Protein AF-A0A7C9IM81-F1 (afdb_monomer_lite)

Radius of gyration: 13.28 Å; chains: 1; bounding box: 32×31×34 Å

Structure (mmCIF, N/CA/C/O backbone):
data_AF-A0A7C9IM81-F1
#
_entry.id   AF-A0A7C9IM81-F1
#
loop_
_atom_site.group_PDB
_atom_site.id
_atom_site.type_symbol
_atom_site.label_atom_id
_atom_site.label_alt_id
_atom_site.label_comp_id
_atom_site.label_asym_id
_atom_site.label_entity_id
_atom_site.label_seq_id
_atom_site.pdbx_PDB_ins_code
_atom_site.Cartn_x
_atom_site.Cartn_y
_atom_site.Cartn_z
_atom_site.occupancy
_atom_site.B_iso_or_equiv
_atom_site.auth_seq_id
_atom_site.auth_comp_id
_atom_site.auth_asym_id
_atom_site.auth_atom_id
_atom_site.pdbx_PDB_model_num
ATOM 1 N N . MET A 1 1 ? 0.521 0.823 7.375 1.00 91.12 1 MET A N 1
ATOM 2 C CA . MET A 1 1 ? 1.779 0.041 7.393 1.00 91.12 1 MET A CA 1
ATOM 3 C C . MET A 1 1 ? 2.557 0.296 6.109 1.00 91.12 1 MET A C 1
ATOM 5 O O . MET A 1 1 ? 1.922 0.541 5.092 1.00 91.12 1 MET A O 1
ATOM 9 N N . ILE A 1 2 ? 3.890 0.276 6.152 1.00 93.31 2 ILE A N 1
ATOM 10 C CA . ILE A 1 2 ? 4.786 0.379 4.990 1.00 93.31 2 ILE A CA 1
ATOM 11 C C . ILE A 1 2 ? 5.610 -0.905 4.917 1.00 93.31 2 ILE A C 1
ATOM 13 O O . ILE A 1 2 ? 6.229 -1.265 5.914 1.00 93.31 2 ILE A O 1
ATOM 17 N N . VAL A 1 3 ? 5.653 -1.550 3.757 1.00 90.50 3 VAL A N 1
ATOM 18 C CA . VAL A 1 3 ? 6.473 -2.739 3.506 1.00 90.50 3 VAL A CA 1
ATOM 19 C C . VAL A 1 3 ? 7.428 -2.433 2.356 1.00 90.50 3 VAL A C 1
ATOM 21 O O . VAL A 1 3 ? 6.983 -2.085 1.262 1.00 90.50 3 VAL A O 1
ATOM 24 N N . SER A 1 4 ? 8.730 -2.465 2.623 1.00 89.75 4 SER A N 1
ATOM 25 C CA . SER A 1 4 ? 9.779 -2.130 1.650 1.00 89.75 4 SER A CA 1
ATOM 26 C C . SER A 1 4 ? 11.132 -2.590 2.177 1.00 89.75 4 SER A C 1
ATOM 28 O O . SER A 1 4 ? 11.448 -2.301 3.324 1.00 89.75 4 SER A O 1
ATOM 30 N N . ASP A 1 5 ? 11.967 -3.224 1.369 1.00 87.81 5 ASP A N 1
ATOM 31 C CA . ASP A 1 5 ? 13.348 -3.557 1.749 1.00 87.81 5 ASP A CA 1
ATOM 32 C C . ASP A 1 5 ? 14.276 -2.315 1.819 1.00 87.81 5 ASP A C 1
ATOM 34 O O . ASP A 1 5 ? 15.315 -2.319 2.486 1.00 87.81 5 ASP A O 1
ATOM 38 N N . SER A 1 6 ? 13.872 -1.208 1.190 1.00 89.62 6 SER A N 1
ATOM 39 C CA . SER A 1 6 ? 14.620 0.045 1.109 1.00 89.62 6 SER A CA 1
ATOM 40 C C . SER A 1 6 ? 14.354 0.964 2.307 1.00 89.62 6 SER A C 1
ATOM 42 O O . SER A 1 6 ? 13.388 1.731 2.356 1.00 89.62 6 SER A O 1
ATOM 44 N N . ILE A 1 7 ? 15.273 0.964 3.278 1.00 91.44 7 ILE A N 1
ATOM 45 C CA . ILE A 1 7 ? 15.230 1.869 4.444 1.00 91.44 7 ILE A CA 1
ATOM 46 C C . ILE A 1 7 ? 15.120 3.357 4.037 1.00 91.44 7 ILE A C 1
ATOM 48 O O . ILE A 1 7 ? 14.290 4.065 4.619 1.00 91.44 7 ILE A O 1
ATOM 52 N N . PRO A 1 8 ? 15.890 3.879 3.055 1.00 92.19 8 PRO A N 1
ATOM 53 C CA . PRO A 1 8 ? 15.744 5.270 2.621 1.00 92.19 8 PRO A CA 1
ATOM 54 C C . PRO A 1 8 ? 14.338 5.585 2.097 1.00 92.19 8 PRO A C 1
ATOM 56 O O . PRO A 1 8 ? 13.775 6.627 2.447 1.00 92.19 8 PRO A O 1
ATOM 59 N N . PHE A 1 9 ? 13.752 4.669 1.319 1.00 91.19 9 PHE A N 1
ATOM 60 C CA . PHE A 1 9 ? 12.389 4.805 0.812 1.00 91.19 9 PHE A CA 1
ATOM 61 C C . PHE A 1 9 ? 11.376 4.851 1.959 1.00 91.19 9 PHE A C 1
ATOM 63 O O . PHE A 1 9 ? 10.543 5.760 2.014 1.00 91.19 9 PHE A O 1
ATOM 70 N N . GLN A 1 10 ? 11.493 3.938 2.932 1.00 92.62 10 GLN A N 1
ATOM 71 C CA . GLN A 1 10 ? 10.638 3.943 4.120 1.00 92.62 10 GLN A CA 1
ATOM 72 C C . GLN A 1 10 ? 10.713 5.275 4.875 1.00 92.62 10 GLN A C 1
ATOM 74 O O . GLN A 1 10 ? 9.678 5.819 5.258 1.00 92.62 10 GLN A O 1
ATOM 79 N N . ILE A 1 11 ? 11.916 5.820 5.092 1.00 94.31 11 ILE A N 1
ATOM 80 C CA . ILE A 1 11 ? 12.104 7.100 5.794 1.00 94.31 11 ILE A CA 1
ATOM 81 C C . ILE A 1 11 ? 11.419 8.237 5.028 1.00 94.31 11 ILE A C 1
ATOM 83 O O . ILE A 1 11 ? 10.674 9.018 5.631 1.00 94.31 11 ILE A O 1
ATOM 87 N N . GLY A 1 12 ? 11.632 8.311 3.710 1.00 93.38 12 GLY A N 1
ATOM 88 C CA . GLY A 1 12 ? 11.013 9.317 2.848 1.00 93.38 12 GLY A CA 1
ATOM 89 C C . GLY A 1 12 ? 9.488 9.239 2.885 1.00 93.38 12 GLY A C 1
ATOM 90 O O . GLY A 1 12 ? 8.821 10.228 3.196 1.00 93.38 12 GLY A O 1
ATOM 91 N N . LEU A 1 13 ? 8.936 8.044 2.673 1.00 94.06 13 LEU A N 1
ATOM 92 C CA . LEU A 1 13 ? 7.495 7.815 2.694 1.00 94.06 13 LEU A CA 1
ATOM 93 C C . LEU A 1 13 ? 6.881 8.114 4.066 1.00 94.06 13 LEU A C 1
ATOM 95 O O . LEU A 1 13 ? 5.847 8.776 4.138 1.00 94.06 13 LEU A O 1
ATOM 99 N N . ARG A 1 14 ? 7.519 7.691 5.167 1.00 94.88 14 ARG A N 1
ATOM 100 C CA . ARG A 1 14 ? 7.060 8.022 6.530 1.00 94.88 14 ARG A CA 1
ATOM 101 C C . ARG A 1 14 ? 6.980 9.526 6.740 1.00 94.88 14 ARG A C 1
ATOM 103 O O . ARG A 1 14 ? 6.025 9.986 7.360 1.00 94.88 14 ARG A O 1
ATOM 110 N N . SER A 1 15 ? 7.970 10.278 6.260 1.00 93.81 15 SER A N 1
ATOM 111 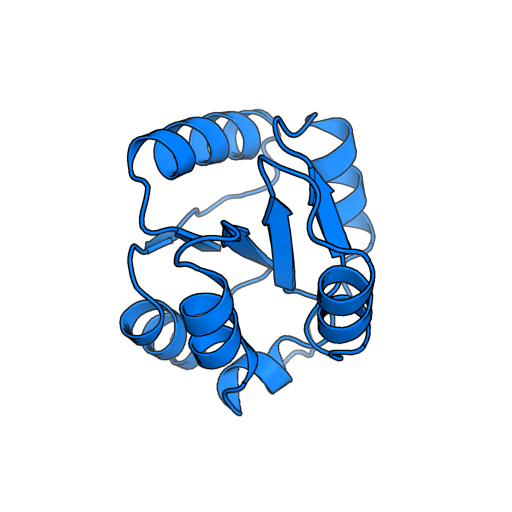C CA . SER A 1 15 ? 7.972 11.739 6.360 1.00 93.81 15 SER A CA 1
ATOM 112 C C . SER A 1 15 ? 6.757 12.336 5.646 1.00 93.81 15 SER A C 1
ATOM 114 O O . SER A 1 15 ? 5.987 13.081 6.257 1.00 93.81 15 SER A O 1
ATOM 116 N N . THR A 1 16 ? 6.513 11.919 4.400 1.00 93.75 16 THR A N 1
ATOM 117 C CA . THR A 1 16 ? 5.361 12.372 3.609 1.00 93.75 16 THR A CA 1
ATOM 118 C C . THR A 1 16 ? 4.031 11.996 4.262 1.00 93.75 16 THR A C 1
ATOM 120 O O . THR A 1 16 ? 3.163 12.853 4.414 1.00 93.75 16 THR A O 1
ATOM 123 N N . LEU A 1 17 ? 3.867 10.748 4.713 1.00 94.12 17 LEU A N 1
ATOM 124 C CA . LEU A 1 17 ? 2.637 10.295 5.373 1.00 94.12 17 LEU A CA 1
ATOM 125 C C . LEU A 1 17 ? 2.387 11.053 6.684 1.00 94.12 17 LEU A C 1
ATOM 127 O O . LEU A 1 17 ? 1.256 11.457 6.946 1.00 94.12 17 LEU A O 1
ATOM 131 N N . ARG A 1 18 ? 3.425 11.310 7.491 1.00 93.25 18 ARG A N 1
ATOM 132 C CA . ARG A 1 18 ? 3.293 12.106 8.725 1.00 93.25 18 ARG A CA 1
ATOM 133 C C . ARG A 1 18 ? 2.880 13.545 8.452 1.00 93.25 18 ARG A C 1
ATOM 135 O O . ARG A 1 18 ? 2.083 14.083 9.213 1.00 93.25 18 ARG A O 1
ATOM 142 N N . ALA A 1 19 ? 3.389 14.147 7.379 1.00 92.38 19 ALA A N 1
ATOM 143 C CA . ALA A 1 19 ? 3.049 15.518 7.012 1.00 92.38 19 ALA A CA 1
ATOM 144 C C . ALA A 1 19 ? 1.549 15.705 6.714 1.00 92.38 19 ALA A C 1
ATOM 146 O O . ALA A 1 19 ? 1.037 16.804 6.898 1.00 92.38 19 ALA A O 1
ATOM 147 N N . THR A 1 20 ? 0.836 14.641 6.323 1.00 92.12 20 THR A N 1
ATOM 148 C CA . THR A 1 20 ? -0.622 14.691 6.101 1.00 92.12 20 THR A CA 1
ATOM 149 C C . THR A 1 20 ? -1.441 14.771 7.394 1.00 92.12 20 THR A C 1
ATOM 151 O O . THR A 1 20 ? -2.601 15.163 7.367 1.00 92.12 20 THR A O 1
ATOM 154 N N . GLY A 1 21 ? -0.880 14.356 8.537 1.00 93.56 21 GLY A N 1
ATOM 155 C CA . GLY A 1 21 ? -1.617 14.256 9.803 1.00 93.56 21 GLY A CA 1
ATOM 156 C C . GLY A 1 21 ? -2.705 13.168 9.846 1.00 93.56 21 GLY A C 1
ATOM 157 O O . GLY A 1 21 ? -3.377 13.035 10.867 1.00 93.56 21 GLY A O 1
ATOM 158 N N . LEU A 1 22 ? -2.868 12.370 8.783 1.00 90.56 22 LEU A N 1
ATOM 159 C CA . LEU A 1 22 ? -3.918 11.346 8.676 1.00 90.56 22 LEU A CA 1
ATOM 160 C C . LEU A 1 22 ? -3.599 10.066 9.460 1.00 90.56 22 LEU A C 1
ATOM 162 O O . LEU A 1 22 ? -4.501 9.346 9.883 1.00 90.56 22 LEU A O 1
ATOM 166 N N . PHE A 1 23 ? -2.314 9.778 9.675 1.00 90.69 23 PHE A N 1
ATOM 167 C CA . PHE A 1 23 ? -1.855 8.533 10.287 1.00 90.69 23 PHE A CA 1
ATOM 168 C C . PHE A 1 23 ? -1.385 8.764 11.718 1.00 90.69 23 PHE A C 1
ATOM 170 O O . PHE A 1 23 ? -0.387 9.446 11.954 1.00 90.69 23 PHE A O 1
ATOM 177 N N . ARG A 1 24 ? -2.080 8.148 12.679 1.00 87.94 24 ARG A N 1
ATOM 178 C CA . ARG A 1 24 ? -1.677 8.163 14.097 1.00 87.94 24 ARG A CA 1
ATOM 179 C C . ARG A 1 24 ? -0.472 7.270 14.355 1.00 87.94 24 ARG A C 1
ATOM 181 O O . ARG A 1 24 ? 0.403 7.624 15.140 1.00 87.94 24 ARG A O 1
ATOM 188 N N . GLU A 1 25 ? -0.428 6.137 13.667 1.00 92.06 25 GLU A N 1
ATOM 189 C CA . GLU A 1 25 ? 0.622 5.144 13.802 1.00 92.06 25 GLU A CA 1
ATOM 190 C C . GLU A 1 25 ? 1.118 4.698 12.429 1.00 92.06 25 GLU A C 1
ATOM 192 O O . GLU A 1 25 ? 0.349 4.529 11.481 1.00 92.06 25 GLU A O 1
ATOM 197 N N . LEU A 1 26 ? 2.437 4.545 12.320 1.00 93.69 26 LEU A N 1
ATOM 198 C CA . LEU A 1 26 ? 3.109 4.090 11.112 1.00 93.69 26 LEU A CA 1
ATOM 199 C C . LEU A 1 26 ? 4.112 3.007 11.493 1.00 93.69 26 LEU A C 1
ATOM 201 O O . LEU A 1 26 ? 5.149 3.291 12.101 1.00 93.69 26 LEU A O 1
ATOM 205 N N . ILE A 1 27 ? 3.807 1.785 11.075 1.00 94.06 27 ILE A N 1
ATOM 206 C CA . ILE A 1 27 ? 4.680 0.616 11.168 1.00 94.06 27 ILE A CA 1
ATOM 207 C C . ILE A 1 27 ? 5.401 0.465 9.828 1.00 94.06 27 ILE A C 1
ATOM 209 O O . ILE A 1 27 ? 4.770 0.619 8.777 1.00 94.06 27 ILE A O 1
ATOM 213 N N . SER A 1 28 ? 6.706 0.211 9.868 1.00 94.19 28 SER A N 1
ATOM 214 C CA . SER A 1 28 ? 7.542 -0.013 8.687 1.00 94.19 28 SER A CA 1
ATOM 215 C C . SER A 1 28 ? 8.263 -1.341 8.835 1.00 94.19 28 SER A C 1
ATOM 217 O O . SER A 1 28 ? 8.873 -1.570 9.875 1.00 94.19 28 SER A O 1
ATOM 219 N N . LEU A 1 29 ? 8.167 -2.186 7.816 1.00 91.81 29 LEU A N 1
ATOM 220 C CA . LEU A 1 29 ? 8.683 -3.551 7.816 1.00 91.81 29 LEU A CA 1
ATOM 221 C C . LEU A 1 29 ? 9.491 -3.781 6.542 1.00 91.81 29 LEU A C 1
ATOM 223 O O . LEU A 1 29 ? 9.162 -3.240 5.482 1.00 91.81 29 LEU A O 1
ATOM 227 N N . THR A 1 30 ? 10.574 -4.541 6.666 1.00 88.69 30 THR A N 1
ATOM 228 C CA . THR A 1 30 ? 11.517 -4.801 5.570 1.00 88.69 30 THR A CA 1
ATOM 229 C C . THR A 1 30 ? 11.197 -6.052 4.772 1.00 88.69 30 THR A C 1
ATOM 231 O O . THR A 1 30 ? 11.665 -6.190 3.648 1.00 88.69 30 THR A O 1
ATOM 234 N N . ASP A 1 31 ? 10.396 -6.951 5.329 1.00 83.69 31 ASP A N 1
ATOM 235 C CA . ASP A 1 31 ? 10.073 -8.236 4.729 1.00 83.69 31 ASP A CA 1
ATOM 236 C C . ASP A 1 31 ? 8.566 -8.529 4.793 1.00 83.69 31 ASP A C 1
ATOM 238 O O . ASP A 1 31 ? 7.806 -7.946 5.571 1.00 83.69 31 ASP A O 1
ATOM 242 N N . ALA A 1 32 ? 8.124 -9.430 3.914 1.00 81.12 32 ALA A N 1
ATOM 243 C CA . ALA A 1 32 ? 6.727 -9.839 3.833 1.00 81.12 32 ALA A CA 1
ATOM 244 C C . ALA A 1 32 ? 6.280 -10.718 5.007 1.00 81.12 32 ALA A C 1
ATOM 246 O O . ALA A 1 32 ? 5.090 -10.727 5.309 1.00 81.12 32 ALA A O 1
ATOM 247 N N . GLU A 1 33 ? 7.174 -11.480 5.638 1.00 82.88 33 GLU A N 1
ATOM 248 C CA . GLU A 1 33 ? 6.785 -12.433 6.684 1.00 82.88 33 GLU A CA 1
ATOM 249 C C . GLU A 1 33 ? 6.364 -11.685 7.952 1.00 82.88 33 GLU A C 1
ATOM 251 O O . GLU A 1 33 ? 5.255 -11.896 8.449 1.00 82.88 33 GLU A O 1
ATOM 256 N N . ASP A 1 34 ? 7.166 -10.715 8.384 1.00 85.81 34 ASP A N 1
ATOM 257 C CA . ASP A 1 34 ? 6.847 -9.816 9.490 1.00 85.81 34 ASP A CA 1
ATOM 258 C C . ASP A 1 34 ? 5.598 -8.980 9.190 1.00 85.81 34 ASP A C 1
ATOM 260 O O . ASP A 1 34 ? 4.783 -8.720 10.081 1.00 85.81 34 ASP A O 1
ATOM 264 N N . ALA A 1 35 ? 5.399 -8.587 7.925 1.00 85.12 35 ALA A N 1
ATOM 265 C CA . ALA A 1 35 ? 4.189 -7.888 7.502 1.00 85.12 35 ALA A CA 1
ATOM 266 C C . ALA A 1 35 ? 2.942 -8.758 7.661 1.00 85.12 35 ALA A C 1
ATOM 268 O O . ALA A 1 35 ? 1.936 -8.282 8.181 1.00 85.12 35 ALA A O 1
ATOM 269 N N . LEU A 1 36 ? 3.003 -10.032 7.275 1.00 81.94 36 LEU A N 1
ATOM 270 C CA . LEU A 1 36 ? 1.890 -10.965 7.443 1.00 81.94 36 LEU A CA 1
ATOM 271 C C . LEU A 1 36 ? 1.582 -11.244 8.916 1.00 81.94 36 LEU A C 1
ATOM 273 O O . LEU A 1 36 ? 0.408 -11.274 9.284 1.00 81.94 36 LEU A O 1
ATOM 277 N N . LEU A 1 37 ? 2.610 -11.412 9.753 1.00 83.94 37 LEU A N 1
ATOM 278 C CA . LEU A 1 37 ? 2.438 -11.583 11.199 1.00 83.94 37 LEU A CA 1
ATOM 279 C C . LEU A 1 37 ? 1.787 -10.342 11.822 1.00 83.94 37 LEU A C 1
ATOM 281 O O . LEU A 1 37 ? 0.792 -10.454 12.533 1.00 83.94 37 LEU A O 1
ATOM 285 N N . THR A 1 38 ? 2.272 -9.153 11.463 1.00 86.50 38 THR A N 1
ATOM 286 C CA . THR A 1 38 ? 1.702 -7.884 11.938 1.00 86.50 38 THR A CA 1
ATOM 287 C C . THR A 1 38 ? 0.246 -7.726 11.501 1.00 86.50 38 THR A C 1
ATOM 289 O O . THR A 1 38 ? -0.591 -7.306 12.290 1.00 86.50 38 THR A O 1
ATOM 292 N N . LEU A 1 39 ? -0.087 -8.080 10.257 1.00 83.00 39 LEU A N 1
ATOM 293 C CA . LEU A 1 39 ? -1.458 -8.007 9.744 1.00 83.00 39 LEU A CA 1
ATOM 294 C C . LEU A 1 39 ? -2.423 -8.980 10.431 1.00 83.00 39 LEU A C 1
ATOM 296 O O . LEU A 1 39 ? -3.623 -8.714 10.464 1.00 83.00 39 LEU A O 1
ATOM 300 N N . ALA A 1 40 ? -1.925 -10.106 10.943 1.00 79.44 40 ALA A N 1
ATOM 301 C CA . ALA A 1 40 ? -2.741 -11.066 11.678 1.00 79.44 40 ALA A CA 1
ATOM 302 C C . ALA A 1 40 ? -3.093 -10.570 13.092 1.00 79.44 40 ALA A C 1
ATOM 304 O O . ALA A 1 40 ? -4.190 -10.851 13.584 1.00 79.44 40 ALA A O 1
ATOM 305 N N . ASP A 1 41 ? -2.181 -9.822 13.715 1.00 80.12 41 ASP A N 1
ATOM 306 C CA . ASP A 1 41 ? -2.287 -9.402 15.114 1.00 80.12 41 ASP A CA 1
ATOM 307 C C . ASP A 1 41 ? -2.846 -7.980 15.283 1.00 80.12 41 ASP A C 1
ATOM 309 O O . ASP A 1 41 ? -3.538 -7.698 16.265 1.00 80.12 41 ASP A O 1
ATOM 313 N N . GLU A 1 42 ? -2.599 -7.091 14.319 1.00 76.75 42 GLU A N 1
ATOM 314 C CA . GLU A 1 42 ? -2.913 -5.665 14.408 1.00 76.75 42 GLU A CA 1
ATOM 315 C C . GLU A 1 42 ? -3.986 -5.226 13.405 1.00 76.75 42 GLU A C 1
ATOM 317 O O . GLU A 1 42 ? -4.051 -5.665 12.255 1.00 76.75 42 GLU A O 1
ATOM 322 N N . LEU A 1 43 ? -4.816 -4.262 13.816 1.00 79.69 43 LEU A N 1
ATOM 323 C CA . LEU A 1 43 ? -5.776 -3.623 12.914 1.00 79.69 43 LEU A CA 1
ATOM 324 C C . LEU A 1 43 ? -5.072 -2.573 12.048 1.00 79.69 43 LEU A C 1
ATOM 326 O O . LEU A 1 43 ? -4.925 -1.414 12.440 1.00 79.69 43 LEU A O 1
ATOM 330 N N . VAL A 1 44 ? -4.676 -2.971 10.839 1.00 85.44 44 VAL A N 1
ATOM 331 C CA . VAL A 1 44 ? -4.028 -2.086 9.864 1.00 85.44 44 VAL A CA 1
ATOM 332 C C . VAL A 1 44 ? -5.046 -1.493 8.886 1.00 85.44 44 VAL A C 1
ATOM 334 O O . VAL A 1 44 ? -5.726 -2.206 8.155 1.00 85.44 44 VAL A O 1
ATOM 337 N N . ASP A 1 45 ? -5.119 -0.161 8.831 1.00 87.56 45 ASP A N 1
ATOM 338 C CA . ASP A 1 45 ? -6.047 0.557 7.941 1.00 87.56 45 ASP A CA 1
ATOM 339 C C . ASP A 1 45 ? -5.716 0.441 6.459 1.00 87.56 45 ASP A C 1
ATOM 341 O O . ASP A 1 45 ? -6.607 0.305 5.619 1.00 87.56 45 ASP A O 1
ATOM 345 N N . ILE A 1 46 ? -4.430 0.587 6.158 1.00 90.44 46 ILE A N 1
ATOM 346 C CA . ILE A 1 46 ? -3.889 0.682 4.811 1.00 90.44 46 ILE A CA 1
ATOM 347 C C . ILE A 1 46 ? -2.465 0.140 4.816 1.00 90.44 46 ILE A C 1
ATOM 349 O O . ILE A 1 46 ? -1.688 0.366 5.760 1.00 90.44 46 ILE A O 1
ATOM 353 N N . VAL A 1 47 ? -2.119 -0.566 3.749 1.00 90.81 47 VAL A N 1
ATOM 354 C CA . VAL A 1 47 ? -0.787 -1.125 3.539 1.00 90.81 47 VAL A CA 1
ATOM 355 C C . VAL A 1 47 ? -0.187 -0.482 2.304 1.00 90.81 47 VAL A C 1
ATOM 357 O O . VAL A 1 47 ? -0.751 -0.573 1.222 1.00 90.81 47 VAL A O 1
ATOM 360 N N . PHE A 1 48 ? 0.961 0.159 2.468 1.00 92.06 48 PHE A N 1
ATOM 361 C CA . PHE A 1 48 ? 1.774 0.651 1.369 1.00 92.06 48 PHE A CA 1
ATOM 362 C C . PHE A 1 48 ? 2.871 -0.368 1.104 1.00 92.06 48 PHE A C 1
ATOM 364 O O . PHE A 1 48 ? 3.671 -0.632 2.002 1.00 92.06 48 PHE A O 1
ATOM 371 N N . VAL A 1 49 ? 2.917 -0.932 -0.097 1.00 90.25 49 VAL A N 1
ATOM 372 C CA . VAL A 1 49 ? 3.954 -1.895 -0.477 1.00 90.25 49 VAL A CA 1
ATOM 373 C C . VAL A 1 49 ? 4.809 -1.283 -1.569 1.00 90.25 49 VAL A C 1
ATOM 375 O O . VAL A 1 49 ? 4.287 -0.850 -2.593 1.00 90.25 49 VAL A O 1
ATOM 378 N N . HIS A 1 50 ? 6.114 -1.221 -1.342 1.00 89.25 50 HIS A N 1
ATOM 379 C CA . HIS A 1 50 ? 7.069 -0.817 -2.361 1.00 89.25 50 HIS A CA 1
ATOM 380 C C . HIS A 1 50 ? 7.247 -1.950 -3.371 1.00 89.25 50 HIS A C 1
ATOM 382 O O . HIS A 1 50 ? 7.489 -3.084 -2.971 1.00 89.25 50 HIS A O 1
ATOM 388 N N . ALA A 1 51 ? 7.100 -1.646 -4.657 1.00 83.31 51 ALA A N 1
ATOM 389 C CA . ALA A 1 51 ? 7.326 -2.582 -5.745 1.00 83.31 51 ALA A CA 1
ATOM 390 C C . ALA A 1 51 ? 8.425 -2.054 -6.673 1.00 83.31 51 ALA A C 1
ATOM 392 O O . ALA A 1 51 ? 8.209 -1.118 -7.449 1.00 83.31 51 ALA A O 1
ATOM 393 N N . THR A 1 52 ? 9.590 -2.690 -6.610 1.00 75.25 52 THR A N 1
ATOM 394 C CA . THR A 1 52 ? 10.647 -2.614 -7.616 1.00 75.25 52 THR A CA 1
ATOM 395 C C . THR A 1 52 ? 10.511 -3.743 -8.649 1.00 75.25 52 THR A C 1
ATOM 397 O O . THR A 1 52 ? 10.129 -4.863 -8.293 1.00 75.25 52 THR A O 1
ATOM 400 N N . PRO A 1 53 ? 10.873 -3.496 -9.924 1.00 67.75 53 PRO A N 1
ATOM 401 C CA . PRO A 1 53 ? 10.903 -4.535 -10.960 1.00 67.75 53 PRO A CA 1
ATOM 402 C C . PRO A 1 53 ? 11.879 -5.684 -10.657 1.00 67.75 53 PRO A C 1
ATOM 404 O O . PRO A 1 53 ? 11.735 -6.784 -11.181 1.00 67.75 53 PRO A O 1
ATOM 407 N N . GLU A 1 54 ? 12.902 -5.423 -9.841 1.00 63.53 54 GLU A N 1
ATOM 408 C CA . GLU A 1 54 ? 14.074 -6.291 -9.686 1.00 63.53 54 GLU A CA 1
ATOM 409 C C . GLU A 1 54 ? 13.989 -7.231 -8.470 1.00 63.53 54 GLU A C 1
ATOM 411 O O . GLU A 1 54 ? 14.716 -8.224 -8.436 1.00 63.53 54 GLU A O 1
ATOM 416 N N . GLY A 1 55 ? 13.106 -6.975 -7.494 1.00 56.91 55 GLY A N 1
ATOM 417 C CA . GLY A 1 55 ? 13.113 -7.746 -6.241 1.00 56.91 55 GLY A CA 1
ATOM 418 C C . GLY A 1 55 ? 11.819 -7.794 -5.431 1.00 56.91 55 GLY A C 1
ATOM 419 O O . GLY A 1 55 ? 11.627 -8.756 -4.686 1.00 56.91 55 GLY A O 1
ATOM 420 N N . ASP A 1 56 ? 10.898 -6.843 -5.600 1.00 62.41 56 ASP A N 1
ATOM 421 C CA . ASP A 1 56 ? 9.772 -6.716 -4.662 1.00 62.41 56 ASP A CA 1
ATOM 422 C C . ASP A 1 56 ? 8.445 -7.282 -5.164 1.00 62.41 56 ASP A C 1
ATOM 424 O O . ASP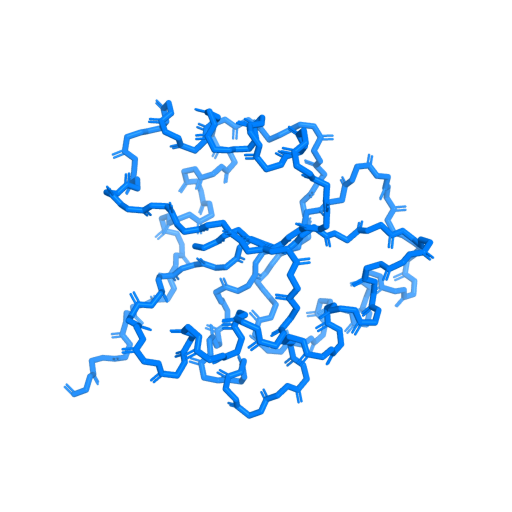 A 1 56 ? 7.521 -7.449 -4.375 1.00 62.41 56 ASP A O 1
ATOM 428 N N . ILE A 1 57 ? 8.316 -7.637 -6.444 1.00 59.31 57 ILE A N 1
ATOM 429 C CA . ILE A 1 57 ? 7.119 -8.341 -6.937 1.00 59.31 57 ILE A CA 1
ATOM 430 C C . ILE A 1 57 ? 6.931 -9.690 -6.215 1.00 59.31 57 ILE A C 1
ATOM 432 O O . ILE A 1 57 ? 5.809 -9.974 -5.807 1.00 59.31 57 ILE A O 1
ATOM 436 N N . PRO A 1 58 ? 7.981 -10.494 -5.940 1.00 63.19 58 PRO A N 1
ATOM 437 C CA . PRO A 1 58 ? 7.867 -11.670 -5.075 1.00 63.19 58 PRO A CA 1
ATOM 438 C C . PRO A 1 58 ? 7.467 -11.347 -3.628 1.00 63.19 58 PRO A C 1
ATOM 440 O O . PRO A 1 58 ? 6.770 -12.138 -2.993 1.00 63.19 58 PRO A O 1
ATOM 443 N N . LEU A 1 59 ? 7.911 -10.207 -3.090 1.00 61.53 59 LEU A N 1
ATOM 444 C CA . LEU A 1 59 ? 7.544 -9.746 -1.751 1.00 61.53 59 LEU A CA 1
ATOM 445 C C . LEU A 1 59 ? 6.072 -9.324 -1.719 1.00 61.53 59 LEU A C 1
ATOM 447 O O . LEU A 1 59 ? 5.350 -9.683 -0.791 1.00 61.53 59 LEU A O 1
ATOM 451 N N . LEU A 1 60 ? 5.609 -8.668 -2.783 1.00 64.38 60 LEU A N 1
ATOM 452 C CA . LEU A 1 60 ? 4.210 -8.379 -3.030 1.00 64.38 60 LEU A CA 1
ATOM 453 C C . LEU A 1 60 ? 3.422 -9.683 -3.157 1.00 64.38 60 LEU A C 1
ATOM 455 O O . LEU A 1 60 ? 2.488 -9.877 -2.407 1.00 64.38 60 LEU A O 1
ATOM 459 N N . ASP A 1 61 ? 3.827 -10.632 -3.996 1.00 67.75 61 ASP A N 1
ATOM 460 C CA . ASP A 1 61 ? 3.164 -11.933 -4.153 1.00 67.75 61 ASP A CA 1
ATOM 461 C C . ASP A 1 61 ? 3.061 -12.722 -2.845 1.00 67.75 61 ASP A C 1
ATOM 463 O O . ASP A 1 61 ? 2.052 -13.386 -2.613 1.00 67.75 61 ASP A O 1
ATOM 467 N N . ARG A 1 62 ? 4.053 -12.618 -1.958 1.00 64.38 62 ARG A N 1
ATOM 468 C CA . ARG A 1 62 ? 4.004 -13.233 -0.623 1.00 64.38 62 ARG A CA 1
ATOM 469 C C . ARG A 1 62 ? 3.101 -12.466 0.338 1.00 64.38 62 ARG A C 1
ATOM 471 O O . ARG A 1 62 ? 2.275 -13.082 1.005 1.00 64.38 62 ARG A O 1
ATOM 478 N N . ALA A 1 63 ? 3.236 -11.143 0.397 1.00 61.00 63 ALA A N 1
ATOM 479 C CA . ALA A 1 63 ? 2.459 -10.295 1.297 1.00 61.00 63 ALA A CA 1
ATOM 480 C C . ALA A 1 63 ?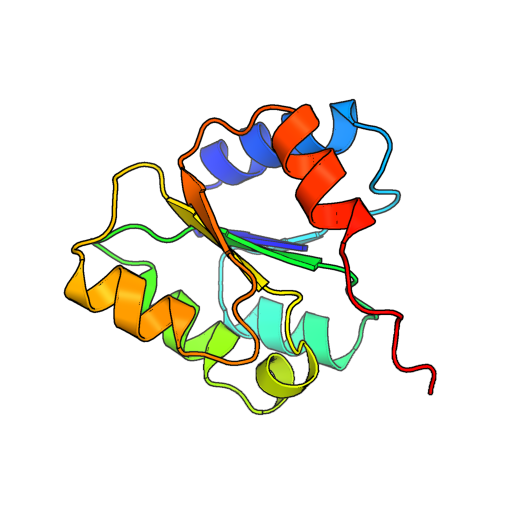 0.980 -10.228 0.895 1.00 61.00 63 ALA A C 1
ATOM 482 O O . ALA A 1 63 ? 0.124 -10.182 1.763 1.00 61.00 63 ALA A O 1
ATOM 483 N N . VAL A 1 64 ? 0.700 -10.241 -0.408 1.00 62.12 64 VAL A N 1
ATOM 484 C CA . VAL A 1 64 ? -0.598 -10.012 -1.059 1.00 62.12 64 VAL A CA 1
ATOM 485 C C . VAL A 1 64 ? -1.282 -11.340 -1.422 1.00 62.12 64 VAL A C 1
ATOM 487 O O . VAL A 1 64 ? -2.495 -11.457 -1.327 1.00 62.12 64 VAL A O 1
ATOM 490 N N . GLY A 1 65 ? -0.522 -12.396 -1.732 1.00 59.56 65 GLY A N 1
ATOM 491 C CA . GLY A 1 65 ? -1.065 -13.725 -2.052 1.00 59.56 65 GLY A CA 1
ATOM 492 C C . GLY A 1 65 ? -1.488 -14.580 -0.848 1.00 59.56 65 GLY A C 1
ATOM 493 O O . GLY A 1 65 ? -1.977 -15.693 -1.042 1.00 59.56 65 GLY A O 1
ATOM 494 N N . SER A 1 66 ? -1.303 -14.093 0.381 1.00 61.44 66 SER A N 1
ATOM 495 C CA . SER A 1 66 ? -1.710 -14.778 1.614 1.00 61.44 66 SER A CA 1
ATOM 496 C C . SER A 1 66 ? -3.202 -14.579 1.915 1.00 61.44 66 SER A C 1
ATOM 498 O O . SER A 1 66 ? -3.763 -13.518 1.644 1.00 61.44 66 SER A O 1
ATOM 500 N N . ASP A 1 67 ? -3.846 -15.559 2.561 1.00 61.53 67 ASP A N 1
ATOM 501 C CA . ASP A 1 67 ? -5.228 -15.427 3.055 1.00 61.53 67 ASP A CA 1
ATOM 502 C C . ASP A 1 67 ? -5.400 -14.223 4.000 1.00 61.53 67 ASP A C 1
ATOM 504 O O . ASP A 1 67 ? -6.467 -13.612 4.046 1.00 61.53 67 ASP A O 1
ATOM 508 N N . VAL A 1 68 ? -4.327 -13.825 4.694 1.00 58.78 68 VAL A N 1
ATOM 509 C CA . VAL A 1 68 ? -4.296 -12.615 5.527 1.00 58.78 68 VAL A CA 1
ATOM 510 C C . VAL A 1 68 ? -4.432 -11.352 4.671 1.00 58.78 68 VAL A C 1
ATOM 512 O O . VAL A 1 68 ? -5.202 -10.460 5.020 1.00 58.78 68 VAL A O 1
ATOM 515 N N . ALA A 1 69 ? -3.775 -11.280 3.513 1.00 64.06 69 ALA A N 1
ATOM 516 C CA . ALA A 1 69 ? -3.916 -10.138 2.613 1.00 64.06 69 ALA A CA 1
ATOM 517 C C . ALA A 1 69 ? -5.275 -10.071 1.924 1.00 64.06 69 ALA A C 1
ATOM 519 O O . ALA A 1 69 ? -5.769 -8.974 1.683 1.00 64.06 69 ALA A O 1
ATOM 520 N N . ARG A 1 70 ? -5.931 -11.209 1.673 1.00 67.62 70 ARG A N 1
ATOM 521 C CA . ARG A 1 70 ? -7.311 -11.207 1.159 1.00 67.62 70 ARG A CA 1
ATOM 522 C C . ARG A 1 70 ? -8.277 -10.498 2.105 1.00 67.62 70 ARG A C 1
ATOM 524 O O . ARG A 1 70 ? -9.223 -9.869 1.644 1.00 67.62 70 ARG A O 1
ATOM 531 N N . SER A 1 71 ? -8.014 -10.537 3.414 1.00 69.75 71 SER A N 1
ATOM 532 C CA . SER A 1 71 ? -8.813 -9.801 4.404 1.00 69.75 71 SER A CA 1
ATOM 533 C C . SER A 1 71 ? -8.636 -8.277 4.340 1.00 69.75 71 SER A C 1
ATOM 535 O O . SER A 1 71 ? -9.420 -7.544 4.940 1.00 69.75 71 SER A O 1
ATOM 537 N N . LEU A 1 72 ? -7.642 -7.788 3.588 1.00 76.44 72 LEU A N 1
ATOM 538 C CA . LEU A 1 72 ? -7.391 -6.363 3.388 1.00 76.44 72 LEU A CA 1
ATOM 539 C C . LEU A 1 72 ? -8.218 -5.737 2.268 1.00 76.44 72 LEU A C 1
ATOM 541 O O . LEU A 1 72 ? -8.074 -4.538 2.087 1.00 76.44 72 LEU A O 1
ATOM 545 N N . GLU A 1 73 ? -9.016 -6.503 1.519 1.00 80.12 73 GLU A N 1
ATOM 546 C CA . GLU A 1 73 ? -9.927 -6.073 0.438 1.00 80.12 73 GLU A CA 1
ATOM 547 C C . GLU A 1 73 ? -9.949 -4.547 0.154 1.00 80.12 73 GLU A C 1
ATOM 549 O O . GLU A 1 73 ? -10.553 -3.753 0.882 1.00 80.12 73 GLU A O 1
ATOM 554 N N . GLY A 1 74 ? -9.233 -4.119 -0.894 1.00 80.38 74 GLY A N 1
ATOM 555 C CA . GLY A 1 74 ? -9.139 -2.715 -1.310 1.00 80.38 74 GLY A CA 1
ATOM 556 C C . GLY A 1 74 ? -8.317 -1.776 -0.410 1.00 80.38 74 GLY A C 1
ATOM 557 O O . GLY A 1 74 ? -8.509 -0.554 -0.482 1.00 80.38 74 GLY A O 1
ATOM 558 N N . ARG A 1 75 ? -7.410 -2.294 0.431 1.00 88.50 75 ARG A N 1
ATOM 559 C CA . ARG A 1 75 ? -6.550 -1.500 1.344 1.00 88.50 75 ARG A CA 1
ATOM 560 C C . ARG A 1 75 ? -5.052 -1.588 1.053 1.00 88.50 75 ARG A C 1
ATOM 562 O O . ARG A 1 75 ? -4.269 -0.961 1.769 1.00 88.50 75 ARG A O 1
ATOM 569 N N . VAL A 1 76 ? -4.628 -2.333 0.034 1.00 89.00 76 VAL A N 1
ATOM 570 C CA . VAL A 1 76 ? -3.217 -2.388 -0.375 1.00 89.00 76 VAL A CA 1
ATOM 571 C C . VAL A 1 76 ? -2.963 -1.361 -1.474 1.00 89.00 76 VAL A C 1
ATOM 573 O O . VAL A 1 76 ? -3.581 -1.405 -2.532 1.00 89.00 76 VAL A O 1
ATOM 576 N N . VAL A 1 77 ? -2.033 -0.442 -1.244 1.00 91.19 77 VAL A N 1
ATOM 577 C CA . VAL A 1 77 ? -1.538 0.505 -2.246 1.00 91.19 77 VAL A CA 1
ATOM 578 C C . VAL A 1 77 ? -0.123 0.104 -2.626 1.00 91.19 77 VAL A C 1
ATOM 580 O O . VAL A 1 77 ? 0.772 0.060 -1.781 1.00 91.19 77 VAL A O 1
ATOM 583 N N . VAL A 1 78 ? 0.081 -0.164 -3.908 1.00 90.38 78 VAL A N 1
ATOM 584 C CA . VAL A 1 78 ? 1.397 -0.481 -4.458 1.00 90.38 78 VAL A CA 1
ATOM 585 C C . VAL A 1 78 ? 2.087 0.817 -4.855 1.00 90.38 78 VAL A C 1
ATOM 587 O O . VAL A 1 78 ? 1.491 1.663 -5.520 1.00 90.38 78 VAL A O 1
ATOM 590 N N . LEU A 1 79 ? 3.334 0.987 -4.434 1.00 91.56 79 LEU A N 1
ATOM 591 C CA . LEU A 1 79 ? 4.145 2.167 -4.695 1.00 91.56 79 LEU A CA 1
ATOM 592 C C . LEU A 1 79 ? 5.314 1.806 -5.596 1.00 91.56 79 LEU A C 1
ATOM 594 O O . LEU A 1 79 ? 6.082 0.905 -5.268 1.00 91.56 79 LEU A O 1
ATOM 598 N N . CYS A 1 80 ? 5.467 2.532 -6.697 1.00 89.94 80 CYS A N 1
ATOM 599 C CA . CYS A 1 80 ? 6.485 2.239 -7.697 1.00 89.94 80 CYS A CA 1
ATOM 600 C C . CYS A 1 80 ? 7.316 3.487 -8.004 1.00 89.94 80 CYS A C 1
ATOM 602 O O . CYS A 1 80 ? 6.771 4.521 -8.389 1.00 89.94 80 CYS A O 1
ATOM 604 N N . GLU A 1 81 ? 8.639 3.385 -7.894 1.00 87.00 81 GLU A N 1
ATOM 605 C CA . GLU A 1 81 ? 9.549 4.447 -8.353 1.00 87.00 81 GLU A CA 1
ATOM 606 C C . GLU A 1 81 ? 9.636 4.496 -9.881 1.00 87.00 81 GLU A C 1
ATOM 608 O O . GLU A 1 81 ? 9.733 5.567 -10.478 1.00 87.00 81 GLU A O 1
ATOM 613 N N . THR A 1 82 ? 9.553 3.327 -10.518 1.00 85.56 82 THR A N 1
ATOM 614 C CA . THR A 1 82 ? 9.523 3.171 -11.974 1.00 85.56 82 THR A CA 1
ATOM 615 C C . THR A 1 82 ? 8.188 2.556 -12.379 1.00 85.56 82 THR A C 1
ATOM 617 O O . THR A 1 82 ? 7.733 1.635 -11.699 1.00 85.56 82 THR A O 1
ATOM 620 N N . PRO A 1 83 ? 7.540 3.021 -13.464 1.00 84.56 83 PRO A N 1
ATOM 621 C CA . PRO A 1 83 ? 6.323 2.390 -13.958 1.00 84.56 83 PRO A CA 1
ATOM 622 C C . PRO A 1 83 ? 6.531 0.890 -14.184 1.00 84.56 83 PRO A C 1
ATOM 624 O O . PRO A 1 83 ? 7.485 0.486 -14.850 1.00 84.56 83 PRO A O 1
ATOM 627 N N . LEU A 1 84 ? 5.632 0.076 -13.631 1.00 82.19 84 LEU A N 1
ATOM 628 C CA . LEU A 1 84 ? 5.615 -1.357 -13.898 1.00 82.19 84 LEU A CA 1
ATOM 629 C C . LEU A 1 84 ? 5.245 -1.610 -15.369 1.00 82.19 84 LEU A C 1
ATOM 631 O O . LEU A 1 84 ? 4.452 -0.849 -15.932 1.00 82.19 84 LEU A O 1
ATOM 635 N N . PRO A 1 85 ? 5.750 -2.691 -15.985 1.00 85.44 85 PRO A N 1
ATOM 636 C CA . PRO A 1 85 ? 5.240 -3.176 -17.260 1.00 85.44 85 PRO A CA 1
ATOM 637 C C . PRO A 1 85 ? 3.713 -3.327 -17.233 1.00 85.44 85 PRO A C 1
ATOM 639 O O . PRO A 1 85 ? 3.153 -3.828 -16.257 1.00 85.44 85 PRO A O 1
ATOM 642 N N . ASP A 1 86 ? 3.033 -2.963 -18.324 1.00 86.44 86 ASP A N 1
ATOM 643 C CA . ASP A 1 86 ? 1.561 -2.957 -18.393 1.00 86.44 86 ASP A CA 1
ATOM 644 C C . ASP A 1 86 ? 0.927 -4.291 -17.974 1.00 86.44 86 ASP A C 1
ATOM 646 O O . ASP A 1 86 ? -0.101 -4.316 -17.293 1.00 86.44 86 ASP A O 1
ATOM 650 N N . ALA A 1 87 ? 1.549 -5.410 -18.356 1.00 85.88 87 ALA A N 1
ATOM 651 C CA . ALA A 1 87 ? 1.084 -6.746 -17.995 1.00 85.88 87 ALA A CA 1
ATOM 652 C C . ALA A 1 87 ? 1.124 -6.985 -16.476 1.00 85.88 87 ALA A C 1
ATOM 654 O O . ALA A 1 87 ? 0.172 -7.528 -15.914 1.00 85.88 87 ALA A O 1
ATOM 655 N N . GLU A 1 88 ? 2.185 -6.537 -15.804 1.00 82.75 88 GLU A N 1
ATOM 656 C CA . GLU A 1 88 ? 2.344 -6.661 -14.353 1.00 82.75 88 GLU A CA 1
ATOM 657 C C . GLU A 1 88 ? 1.403 -5.711 -13.617 1.00 82.75 88 GLU A C 1
ATOM 659 O O . GLU A 1 88 ? 0.675 -6.138 -12.723 1.00 82.75 88 GLU A O 1
ATOM 664 N N . ALA A 1 89 ? 1.330 -4.447 -14.044 1.00 83.94 89 ALA A N 1
ATOM 665 C CA . ALA A 1 89 ? 0.398 -3.477 -13.477 1.00 83.94 89 ALA A CA 1
ATOM 666 C C . ALA A 1 89 ? -1.059 -3.963 -13.582 1.00 83.94 89 ALA A C 1
ATOM 668 O O . ALA A 1 89 ? -1.829 -3.837 -12.628 1.00 83.94 89 ALA A O 1
ATOM 669 N N . THR A 1 90 ? -1.431 -4.564 -14.717 1.00 85.56 90 THR A N 1
ATOM 670 C CA . THR A 1 90 ? -2.765 -5.147 -14.929 1.00 85.56 90 THR A CA 1
ATOM 671 C C . THR A 1 90 ? -3.002 -6.349 -14.020 1.00 85.56 90 THR A C 1
ATOM 673 O O . THR A 1 90 ? -4.053 -6.436 -13.387 1.00 85.56 90 THR A O 1
ATOM 676 N N . ALA A 1 91 ? -2.030 -7.260 -13.919 1.00 84.12 91 ALA A N 1
ATOM 677 C CA . ALA A 1 91 ? -2.136 -8.436 -13.060 1.00 84.12 91 ALA A CA 1
ATOM 678 C C . ALA A 1 91 ? -2.266 -8.057 -11.577 1.00 84.12 91 ALA A C 1
ATOM 680 O O . ALA A 1 91 ? -3.057 -8.666 -10.858 1.00 84.12 91 ALA A O 1
ATOM 681 N N . LEU A 1 92 ? -1.535 -7.034 -11.129 1.00 82.69 92 LEU A N 1
ATOM 682 C CA . LEU A 1 92 ? -1.625 -6.516 -9.767 1.00 82.69 92 LEU A CA 1
ATOM 683 C C . LEU A 1 92 ? -2.956 -5.812 -9.506 1.00 82.69 92 LEU A C 1
ATOM 685 O O . LEU A 1 92 ? -3.591 -6.099 -8.498 1.00 82.69 92 LEU A O 1
ATOM 689 N N . LYS A 1 93 ? -3.427 -4.959 -10.424 1.00 83.62 93 LYS A N 1
ATOM 690 C CA . LYS A 1 93 ? -4.734 -4.288 -10.293 1.00 83.62 93 LYS A CA 1
ATOM 691 C C . LYS A 1 93 ? -5.927 -5.242 -10.323 1.00 83.62 93 LYS A C 1
ATOM 693 O O . LYS A 1 93 ? -6.998 -4.875 -9.858 1.00 83.62 93 LYS A O 1
ATOM 698 N N . ALA A 1 94 ? -5.770 -6.443 -10.875 1.00 85.69 94 ALA A N 1
ATOM 699 C CA . ALA A 1 94 ? -6.820 -7.457 -10.870 1.00 85.69 94 ALA A CA 1
ATOM 700 C C . ALA A 1 94 ? -7.010 -8.136 -9.497 1.00 85.69 94 ALA A C 1
ATOM 702 O O . ALA A 1 94 ? -7.968 -8.890 -9.324 1.00 85.69 94 ALA A O 1
ATOM 703 N N . ARG A 1 95 ? -6.108 -7.905 -8.533 1.00 82.25 95 ARG A N 1
ATOM 704 C CA . ARG A 1 95 ? -6.179 -8.482 -7.185 1.00 82.25 95 ARG A CA 1
ATOM 705 C C . ARG A 1 95 ? -7.130 -7.676 -6.302 1.00 82.25 95 ARG A C 1
ATOM 707 O O . ARG A 1 95 ? -7.039 -6.455 -6.264 1.00 82.25 95 ARG A O 1
ATOM 714 N N . ALA A 1 96 ? -8.017 -8.353 -5.574 1.00 75.81 96 ALA A N 1
ATOM 715 C CA . ALA A 1 96 ? -9.100 -7.717 -4.809 1.00 75.81 96 ALA A CA 1
ATOM 716 C C . ALA A 1 96 ? -8.593 -6.843 -3.648 1.00 75.81 96 ALA A C 1
ATOM 718 O O . ALA A 1 96 ? -9.200 -5.848 -3.261 1.00 75.81 96 ALA A O 1
ATOM 719 N N . GLU A 1 97 ? -7.459 -7.216 -3.083 1.00 83.50 97 GLU A N 1
ATOM 720 C CA . GLU A 1 97 ? -6.782 -6.515 -2.007 1.00 83.50 97 GLU A CA 1
ATOM 721 C C . GLU A 1 97 ? -6.013 -5.280 -2.503 1.00 83.50 97 GLU A C 1
ATOM 723 O O . GLU A 1 97 ? -5.847 -4.321 -1.742 1.00 83.50 97 GLU A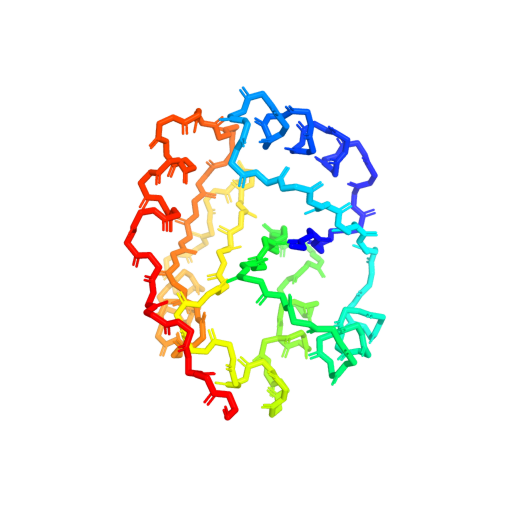 O 1
ATOM 728 N N . VAL A 1 98 ? -5.600 -5.266 -3.780 1.00 87.62 98 VAL A N 1
ATOM 729 C CA . VAL A 1 98 ? -4.884 -4.145 -4.397 1.00 87.62 98 VAL A CA 1
ATOM 730 C C . VAL A 1 98 ? -5.876 -3.067 -4.801 1.00 87.62 98 VAL A C 1
ATOM 732 O O . VAL A 1 98 ? -6.668 -3.196 -5.728 1.00 87.62 98 VAL A O 1
ATOM 735 N N . ARG A 1 99 ? -5.778 -1.952 -4.095 1.00 88.69 99 ARG A N 1
ATOM 736 C CA . ARG A 1 99 ? -6.569 -0.751 -4.308 1.00 88.69 99 ARG A CA 1
ATOM 737 C C . ARG A 1 99 ? -6.086 0.043 -5.511 1.00 88.69 99 ARG A C 1
ATOM 739 O O . ARG A 1 99 ? -6.871 0.405 -6.380 1.00 88.69 99 ARG A O 1
ATOM 746 N N . ASP A 1 100 ? -4.803 0.388 -5.508 1.00 91.69 100 ASP A N 1
ATOM 747 C CA . ASP A 1 100 ? -4.210 1.247 -6.525 1.00 91.69 100 ASP A CA 1
ATOM 748 C C . ASP A 1 100 ? -2.704 1.001 -6.642 1.00 91.69 100 ASP A C 1
ATOM 750 O O . ASP A 1 100 ? -2.069 0.454 -5.736 1.00 91.69 100 ASP A O 1
ATOM 754 N N . ILE A 1 101 ? -2.15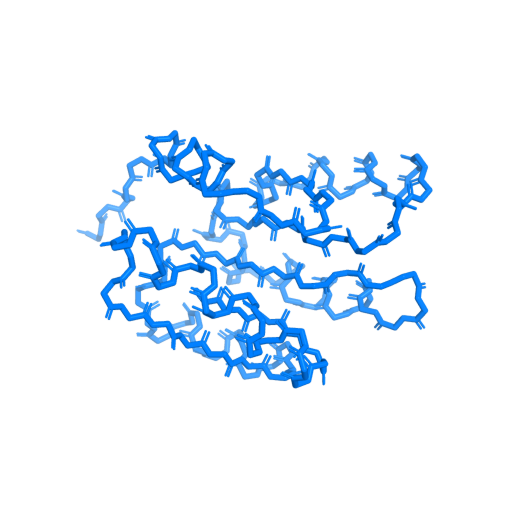0 1.440 -7.768 1.00 90.81 101 ILE A N 1
ATOM 755 C CA . ILE A 1 101 ? -0.717 1.452 -8.051 1.00 90.81 101 ILE A CA 1
ATOM 756 C C . ILE A 1 101 ? -0.328 2.898 -8.326 1.00 90.81 101 ILE A C 1
ATOM 758 O O . ILE A 1 101 ? -0.832 3.515 -9.267 1.00 90.81 101 ILE A O 1
ATOM 762 N N . VAL A 1 102 ? 0.564 3.437 -7.503 1.00 92.12 102 VAL A N 1
ATOM 763 C CA . VAL A 1 102 ? 0.885 4.862 -7.484 1.00 92.12 102 VAL A CA 1
ATOM 764 C C . VAL A 1 102 ? 2.380 5.070 -7.667 1.00 92.12 102 VAL A C 1
ATOM 766 O O . VAL A 1 102 ? 3.203 4.457 -6.992 1.00 92.12 102 VAL A O 1
ATOM 769 N N . GLY A 1 103 ? 2.725 5.974 -8.581 1.00 91.19 103 GLY A N 1
ATOM 770 C CA . GLY A 1 103 ? 4.103 6.401 -8.780 1.00 91.19 103 GLY A CA 1
ATOM 771 C C . GLY A 1 103 ? 4.607 7.250 -7.612 1.00 91.19 103 GLY A C 1
ATOM 772 O O . GLY A 1 103 ? 3.874 8.097 -7.096 1.00 91.19 103 GLY A O 1
ATOM 773 N N . THR A 1 104 ? 5.859 7.059 -7.210 1.00 88.94 104 THR A N 1
ATOM 774 C CA . THR A 1 104 ? 6.539 7.934 -6.245 1.00 88.94 104 THR A CA 1
ATOM 775 C C . THR A 1 104 ? 7.413 8.977 -6.958 1.00 88.94 104 THR A C 1
ATOM 777 O O . THR A 1 104 ? 7.910 8.708 -8.050 1.00 88.94 104 THR A O 1
ATOM 780 N N . PRO A 1 105 ? 7.628 10.176 -6.375 1.00 87.12 105 PRO A N 1
ATOM 781 C CA . PRO A 1 105 ? 7.206 10.616 -5.041 1.00 87.12 105 PRO A CA 1
ATOM 782 C C . PRO A 1 105 ? 5.697 10.893 -4.929 1.00 87.12 105 PRO A C 1
ATOM 784 O O . PRO A 1 105 ? 5.072 11.414 -5.849 1.00 87.12 105 PRO A O 1
ATOM 787 N N . LEU A 1 106 ? 5.116 10.574 -3.768 1.00 88.81 106 LEU A N 1
ATOM 788 C CA . LEU A 1 106 ? 3.701 10.821 -3.476 1.00 88.81 106 LEU A CA 1
ATOM 789 C C . LEU A 1 106 ? 3.462 12.273 -3.060 1.00 88.81 106 LEU A C 1
ATOM 791 O O . LEU A 1 106 ? 4.095 12.776 -2.131 1.00 88.81 106 LEU A O 1
ATOM 795 N N . ALA A 1 107 ? 2.479 12.914 -3.685 1.00 89.56 107 ALA A N 1
ATOM 796 C CA . ALA A 1 107 ? 1.920 14.163 -3.183 1.00 89.56 107 ALA A CA 1
ATOM 797 C C . ALA A 1 107 ? 0.938 13.895 -2.028 1.00 89.56 107 ALA A C 1
ATOM 799 O O . ALA A 1 107 ? 0.221 12.893 -2.037 1.00 89.56 107 ALA A O 1
ATOM 800 N N . ALA A 1 108 ? 0.853 14.822 -1.067 1.00 89.00 108 ALA A N 1
ATOM 801 C CA . ALA A 1 108 ? -0.084 14.733 0.059 1.00 89.00 108 ALA A CA 1
ATOM 802 C C . ALA A 1 108 ? -1.543 14.558 -0.403 1.00 89.00 108 ALA A C 1
ATOM 804 O O . ALA A 1 108 ? -2.245 13.696 0.112 1.00 89.00 108 ALA A O 1
ATOM 805 N N . SER A 1 109 ? -1.950 15.270 -1.457 1.00 92.12 109 SER A N 1
ATOM 806 C CA . SER A 1 109 ? -3.298 15.168 -2.032 1.00 92.12 109 SER A CA 1
ATOM 807 C C . SER A 1 109 ? -3.629 13.783 -2.596 1.00 92.12 109 SER A C 1
ATOM 809 O O . SER A 1 109 ? -4.785 13.367 -2.595 1.00 92.12 109 SER A O 1
ATOM 811 N N . VAL A 1 110 ? -2.626 13.038 -3.073 1.00 93.12 110 VAL A N 1
ATOM 812 C CA . VAL A 1 110 ? -2.828 11.655 -3.526 1.00 93.12 110 VAL A CA 1
ATOM 813 C C . VAL A 1 110 ? -3.090 10.750 -2.326 1.00 93.12 110 VAL A C 1
ATOM 815 O O . VAL A 1 110 ? -3.981 9.909 -2.388 1.00 93.12 110 VAL A O 1
ATOM 818 N N . ILE A 1 111 ? -2.358 10.947 -1.228 1.00 91.88 111 ILE A N 1
ATOM 819 C CA . ILE A 1 111 ? -2.539 10.195 0.020 1.00 91.88 111 ILE A CA 1
ATOM 820 C C . ILE A 1 111 ? -3.913 10.484 0.631 1.00 91.88 111 ILE A C 1
ATOM 822 O O . ILE A 1 111 ? -4.610 9.545 1.000 1.00 91.88 111 ILE A O 1
ATOM 826 N N . GLU A 1 112 ? -4.314 11.754 0.701 1.00 91.50 112 GLU A N 1
ATOM 827 C CA . GLU A 1 112 ? -5.633 12.177 1.192 1.00 91.50 112 GLU A CA 1
ATOM 828 C C . GLU A 1 112 ? -6.749 11.453 0.438 1.00 91.50 112 GLU A C 1
ATOM 830 O O . GLU A 1 112 ? -7.543 10.744 1.053 1.00 91.50 112 GLU A O 1
ATOM 835 N N . ARG A 1 113 ? -6.716 11.493 -0.900 1.00 92.62 113 ARG A N 1
ATOM 836 C CA . ARG A 1 113 ? -7.681 10.774 -1.742 1.00 92.62 113 ARG A CA 1
ATOM 837 C C . ARG A 1 113 ? -7.655 9.259 -1.517 1.00 92.62 113 ARG A C 1
ATOM 839 O O . ARG A 1 113 ? -8.698 8.615 -1.474 1.00 92.62 113 ARG A O 1
ATOM 846 N N . LEU A 1 114 ? -6.468 8.661 -1.376 1.00 91.31 114 LEU A N 1
ATOM 847 C CA . LEU A 1 114 ? -6.351 7.225 -1.102 1.00 91.31 114 LEU A CA 1
ATOM 848 C C . LEU A 1 114 ? -7.006 6.838 0.230 1.00 91.31 114 LEU A C 1
ATOM 850 O O . LEU A 1 114 ? -7.534 5.733 0.317 1.00 91.31 114 LEU A O 1
ATOM 854 N N . VAL A 1 115 ? -6.967 7.718 1.233 1.00 89.88 115 VAL A N 1
ATOM 855 C CA . VAL A 1 115 ? -7.530 7.483 2.570 1.00 89.88 115 VAL A CA 1
ATOM 856 C C . VAL A 1 115 ? -9.033 7.767 2.625 1.00 89.88 115 VAL A C 1
ATOM 858 O O . VAL A 1 115 ? -9.763 6.974 3.216 1.00 89.88 115 VAL A O 1
ATOM 861 N N . GLU A 1 116 ? -9.505 8.862 2.022 1.00 89.81 116 GLU A N 1
ATOM 862 C CA . GLU A 1 116 ? -10.926 9.259 2.022 1.00 89.81 116 GLU A CA 1
ATOM 863 C C . GLU A 1 116 ? -11.831 8.178 1.431 1.00 89.81 116 GLU A C 1
ATOM 865 O O . GLU A 1 116 ? -12.888 7.866 1.975 1.00 89.81 116 GLU A O 1
ATOM 870 N N . ASP A 1 117 ? -11.366 7.556 0.355 1.00 87.25 117 ASP A N 1
ATOM 871 C CA . ASP A 1 117 ? -12.093 6.529 -0.376 1.00 87.25 117 ASP A CA 1
ATOM 872 C C . ASP A 1 117 ? -11.840 5.112 0.202 1.00 87.25 117 ASP A C 1
ATOM 874 O O . ASP A 1 117 ? -12.071 4.113 -0.492 1.00 87.25 117 ASP A O 1
ATOM 878 N N . LEU A 1 118 ? -11.259 4.964 1.404 1.00 83.06 118 LEU A N 1
ATOM 879 C CA . LEU A 1 118 ? -11.061 3.641 2.013 1.00 83.06 118 LEU A CA 1
ATOM 880 C C . LEU A 1 118 ? -12.416 2.983 2.298 1.00 83.06 118 LEU A C 1
ATOM 882 O O . LEU A 1 118 ? -13.313 3.641 2.833 1.00 83.06 118 LEU A O 1
ATOM 886 N N . PRO A 1 119 ? -12.575 1.676 2.003 1.00 79.00 119 PRO A N 1
ATOM 887 C CA . PRO A 1 119 ? -13.788 0.976 2.387 1.00 79.00 119 PRO A CA 1
ATOM 888 C C . PRO A 1 119 ? -13.997 1.116 3.903 1.00 79.00 119 PRO A C 1
ATOM 890 O O . PRO A 1 119 ? -13.015 1.175 4.662 1.00 79.00 119 PRO A O 1
ATOM 893 N N . PRO A 1 120 ? -15.254 1.170 4.381 1.00 78.38 120 PRO A N 1
ATOM 894 C CA . PRO A 1 120 ? -15.510 1.149 5.811 1.00 78.38 120 PRO A CA 1
ATOM 895 C C . PRO A 1 120 ? -14.824 -0.077 6.413 1.00 78.38 120 PRO A C 1
ATOM 897 O O . PRO A 1 120 ? -14.734 -1.135 5.785 1.00 78.38 120 PRO A O 1
ATOM 900 N N . ARG A 1 121 ? -14.280 0.064 7.623 1.00 70.50 121 ARG A N 1
ATOM 901 C CA . ARG A 1 121 ? -13.752 -1.104 8.328 1.00 70.50 121 ARG A CA 1
ATOM 902 C C . ARG A 1 121 ? -14.908 -2.083 8.487 1.00 70.50 121 ARG A C 1
ATOM 904 O O . ARG A 1 121 ? -15.937 -1.715 9.054 1.00 70.50 121 ARG A O 1
ATOM 911 N N . HIS A 1 122 ? -14.738 -3.311 8.004 1.00 59.97 122 HIS A N 1
ATOM 912 C CA . HIS A 1 122 ? -15.564 -4.400 8.491 1.00 59.97 122 HIS A CA 1
ATOM 913 C C . HIS A 1 122 ? -15.240 -4.516 9.977 1.00 59.97 122 HIS A C 1
ATOM 915 O O . HIS A 1 122 ? -14.161 -4.965 10.361 1.00 59.97 122 HIS A O 1
ATOM 921 N N . GLY A 1 123 ? -16.122 -3.960 10.810 1.00 49.66 123 GLY A N 1
ATOM 922 C CA . GLY A 1 123 ? -16.047 -4.165 12.245 1.00 4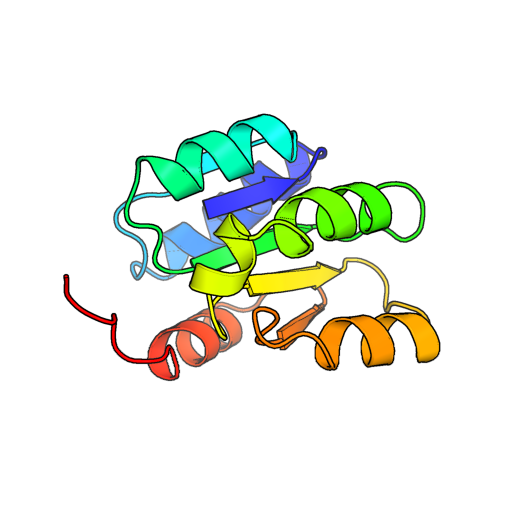9.66 123 GLY A CA 1
ATOM 923 C C . GLY A 1 123 ? -16.043 -5.665 12.506 1.00 49.66 123 GLY A C 1
ATOM 924 O O . GLY A 1 123 ? -16.759 -6.405 11.829 1.00 49.66 123 GLY A O 1
ATOM 925 N N . ARG A 1 124 ? -15.219 -6.104 13.458 1.00 48.44 124 ARG A N 1
ATOM 926 C CA . ARG A 1 124 ? -15.531 -7.353 14.150 1.00 48.44 124 ARG A CA 1
ATOM 927 C C . ARG A 1 124 ? -16.895 -7.232 14.818 1.00 48.44 124 ARG A C 1
ATOM 929 O O . ARG A 1 124 ? -17.183 -6.129 15.341 1.00 48.44 124 ARG A O 1
#

pLDDT: mean 83.01, std 11.19, range [48.44, 94.88]

Sequence (124 aa):
MIVSDSIPFQIGLRSTLRATGLFRELISLTDAEDALLTLADELVDIVFVHATPEGDIPLLDRAVGSDVARSLEGRVVVLCETPLPDAEATALKARAEVRDIVGTPLAASVIERLVEDLPPRHGR

Secondary structure (DSSP, 8-state):
-EE-S-HHHHHHHHHHHHHTS--S---EESSHHHHHHHHHHS--S-EEEE--TTTTHHHHHHHHSSHHHHTTTT-EEEEESSPPPHHHHHHHHTSTTEEEEEESSPPHHHHHHHHHTPPPP---

Organism: NCBI:txid2691042

Foldseek 3Di:
DEEALDPVVLVLVVVLVVVLVPDPDDDYYNALVVLLVCLVVDDDQAYEYEDDPPPCVVRCCSNCVDPSLLLQFQRYEYEYCDDDDPVSLVVQVVRRSYNYYDYPPDDSVVVVVSNVPRDPPPDD